Protein AF-A0A378C4B0-F1 (afdb_monomer)

Organism: Klebsiella pneumoniae subsp. ozaenae (NCBI:txid574)

Solvent-accessible surface area (backbone atoms only — not comparable to full-atom values): 3296 Å² total; per-residue (Å²): 135,81,84,81,74,78,75,81,74,72,78,68,85,93,67,64,64,41,73,33,92,90,40,66,36,30,36,88,84,68,50,71,46,77,87,54,76,75,92,82,74,84,83,83,128

Mean predicted aligned error: 9.64 Å

Structure (mmCIF, N/CA/C/O backbone):
data_AF-A0A378C4B0-F1
#
_entry.id   AF-A0A378C4B0-F1
#
loop_
_atom_site.group_PDB
_atom_site.id
_atom_site.type_symbol
_atom_site.label_atom_id
_atom_site.label_alt_id
_atom_site.label_comp_id
_atom_site.label_asym_id
_atom_site.label_entity_id
_atom_site.label_seq_id
_atom_site.pdbx_PDB_ins_code
_atom_site.Cartn_x
_atom_site.Cartn_y
_atom_site.Cartn_z
_atom_site.occupancy
_atom_site.B_iso_or_equiv
_atom_site.auth_seq_id
_atom_site.auth_comp_id
_atom_site.auth_asym_id
_atom_site.auth_atom_id
_atom_site.pdbx_PDB_model_num
ATOM 1 N N . MET A 1 1 ? 25.873 17.992 -20.801 1.00 45.97 1 MET A N 1
ATOM 2 C CA . MET A 1 1 ? 24.633 17.200 -20.654 1.00 45.97 1 MET A CA 1
ATOM 3 C C . MET A 1 1 ? 24.198 17.241 -19.199 1.00 45.97 1 MET A C 1
ATOM 5 O O . MET A 1 1 ? 24.946 16.759 -18.360 1.00 45.97 1 MET A O 1
ATOM 9 N N . SER A 1 2 ? 23.038 17.820 -18.891 1.00 55.00 2 SER A N 1
ATOM 10 C CA . SER A 1 2 ? 22.431 17.704 -17.555 1.00 55.00 2 SER A CA 1
ATOM 11 C C . SER A 1 2 ? 21.738 16.340 -17.427 1.00 55.00 2 SER A C 1
ATOM 13 O O . SER A 1 2 ? 21.136 15.896 -18.409 1.00 55.00 2 SER A O 1
ATOM 15 N N . PRO A 1 3 ? 21.816 15.649 -16.277 1.00 65.06 3 PRO A N 1
ATOM 16 C CA . PRO A 1 3 ? 21.168 14.356 -16.105 1.00 65.06 3 PRO A CA 1
ATOM 17 C C . PRO A 1 3 ? 19.648 14.543 -16.121 1.00 65.06 3 PRO A C 1
ATOM 19 O O . PRO A 1 3 ? 19.098 15.369 -15.393 1.00 65.06 3 PRO A O 1
ATOM 22 N N . VAL A 1 4 ? 18.965 13.785 -16.975 1.00 67.44 4 VAL A N 1
ATOM 23 C CA . VAL A 1 4 ? 17.503 13.740 -17.009 1.00 67.44 4 VAL A CA 1
ATOM 24 C C . VAL A 1 4 ? 17.051 12.962 -15.775 1.00 67.44 4 VAL A C 1
ATOM 26 O O . VAL A 1 4 ? 17.131 11.735 -15.748 1.00 67.44 4 VAL A O 1
ATOM 29 N N . SER A 1 5 ? 16.624 13.663 -14.725 1.00 62.31 5 SER A N 1
ATOM 30 C CA . SER A 1 5 ? 15.973 13.027 -13.577 1.00 62.31 5 SER A CA 1
ATOM 31 C C . SER A 1 5 ? 14.687 12.352 -14.067 1.00 62.31 5 SER A C 1
ATOM 33 O O . SER A 1 5 ? 13.850 13.040 -14.659 1.00 62.31 5 SER A O 1
ATOM 35 N N . PRO A 1 6 ? 14.503 11.032 -13.876 1.00 61.91 6 PRO A N 1
ATOM 36 C CA . PRO A 1 6 ? 13.302 10.363 -14.347 1.00 61.91 6 PRO A CA 1
ATOM 37 C C . PRO A 1 6 ? 12.087 10.983 -13.662 1.00 61.91 6 PRO A C 1
ATOM 39 O O . PRO A 1 6 ? 12.022 11.075 -12.435 1.00 61.91 6 PRO A O 1
ATOM 42 N N . THR A 1 7 ? 11.119 11.417 -14.466 1.00 67.69 7 THR A N 1
ATOM 43 C CA . THR A 1 7 ? 9.816 11.853 -13.971 1.00 67.69 7 THR A CA 1
ATOM 44 C C . THR A 1 7 ? 9.206 10.682 -13.192 1.00 67.69 7 THR A C 1
ATOM 46 O O . THR A 1 7 ? 9.219 9.560 -13.714 1.00 67.69 7 THR A O 1
ATOM 49 N N . PRO A 1 8 ? 8.715 10.881 -11.953 1.00 62.00 8 PRO A N 1
ATOM 50 C CA . PRO A 1 8 ? 8.182 9.785 -11.155 1.00 62.00 8 PRO A CA 1
ATOM 51 C C . PRO A 1 8 ? 7.095 9.059 -11.947 1.00 62.00 8 PRO A C 1
ATOM 53 O O . PRO A 1 8 ? 6.102 9.666 -12.352 1.00 62.00 8 PRO A O 1
ATOM 56 N N . LYS A 1 9 ? 7.294 7.762 -12.211 1.00 65.81 9 LYS A N 1
ATOM 57 C CA . LYS A 1 9 ? 6.253 6.943 -12.832 1.00 65.81 9 LYS A CA 1
ATOM 58 C C . LYS A 1 9 ? 5.054 6.942 -11.888 1.00 65.81 9 LYS A C 1
ATOM 60 O O . LYS A 1 9 ? 5.210 6.692 -10.692 1.00 65.81 9 LYS A O 1
ATOM 65 N N . ARG A 1 10 ? 3.878 7.259 -12.436 1.00 68.50 10 ARG A N 1
ATOM 66 C CA . ARG A 1 10 ? 2.589 7.135 -11.743 1.00 68.50 10 ARG A CA 1
ATOM 67 C C . ARG A 1 10 ? 2.504 5.778 -11.018 1.00 68.50 10 ARG A C 1
ATOM 69 O O . ARG A 1 10 ? 3.085 4.815 -11.529 1.00 68.50 10 ARG A O 1
ATOM 76 N N . PRO A 1 11 ? 1.828 5.694 -9.853 1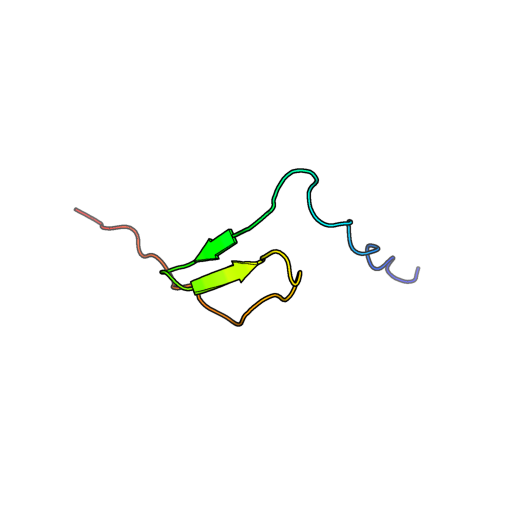.00 69.88 11 PRO A N 1
ATOM 77 C CA . PRO A 1 11 ? 1.626 4.427 -9.152 1.00 69.88 11 PRO A CA 1
ATOM 78 C C . PRO A 1 11 ? 1.135 3.339 -10.112 1.00 69.88 11 PRO A C 1
ATOM 80 O O . PRO A 1 11 ? 0.417 3.649 -11.062 1.00 69.88 11 PRO A O 1
ATOM 83 N N . ALA A 1 12 ? 1.545 2.089 -9.886 1.00 71.31 12 ALA A N 1
ATOM 84 C CA . ALA A 1 12 ? 1.112 0.975 -10.722 1.00 71.31 12 ALA A CA 1
ATOM 85 C C . ALA A 1 12 ? -0.422 0.869 -10.707 1.00 71.31 12 ALA A C 1
ATOM 87 O O . ALA A 1 12 ? -1.029 0.843 -9.634 1.00 71.31 12 ALA A O 1
ATOM 88 N N . ASP A 1 13 ? -1.034 0.819 -11.892 1.00 77.75 13 ASP A N 1
ATOM 89 C CA . ASP A 1 13 ? -2.481 0.653 -12.019 1.00 77.75 13 ASP A CA 1
ATOM 90 C C . ASP A 1 13 ? -2.894 -0.704 -11.406 1.00 77.75 13 ASP A C 1
ATOM 92 O O . ASP A 1 13 ? -2.226 -1.718 -11.614 1.00 77.75 13 ASP A O 1
ATOM 96 N N . GLY A 1 14 ? -3.982 -0.716 -10.627 1.00 82.06 14 GLY A N 1
ATOM 97 C CA . GLY A 1 14 ? -4.546 -1.931 -10.018 1.00 82.06 14 GLY A CA 1
ATOM 98 C C . GLY A 1 14 ? -3.956 -2.356 -8.666 1.00 82.06 14 GLY A C 1
ATOM 99 O O . GLY A 1 14 ? -4.414 -3.347 -8.105 1.00 82.06 14 GLY A O 1
ATOM 100 N N . ILE A 1 15 ? -2.981 -1.626 -8.110 1.00 82.56 15 ILE A N 1
ATOM 101 C CA . ILE A 1 15 ? -2.506 -1.865 -6.738 1.00 82.56 15 ILE A CA 1
ATOM 102 C C . ILE A 1 15 ? -3.204 -0.901 -5.781 1.00 82.56 15 ILE A C 1
ATOM 104 O O . ILE A 1 15 ? -2.904 0.289 -5.750 1.00 82.56 15 ILE A O 1
ATOM 108 N N . GLU A 1 16 ? -4.127 -1.425 -4.982 1.00 84.50 16 GLU A N 1
ATOM 109 C CA . GLU A 1 16 ? -4.910 -0.628 -4.028 1.00 84.50 16 GLU A CA 1
ATOM 110 C C . GLU A 1 16 ? -4.198 -0.450 -2.678 1.00 84.50 16 GLU A C 1
ATOM 112 O O . GLU A 1 16 ? -4.337 0.585 -2.025 1.00 84.50 16 GLU A O 1
ATOM 117 N N . ALA A 1 17 ? -3.421 -1.456 -2.260 1.00 86.19 17 ALA A N 1
ATOM 118 C CA . ALA A 1 17 ? -2.772 -1.510 -0.956 1.00 86.19 17 ALA A CA 1
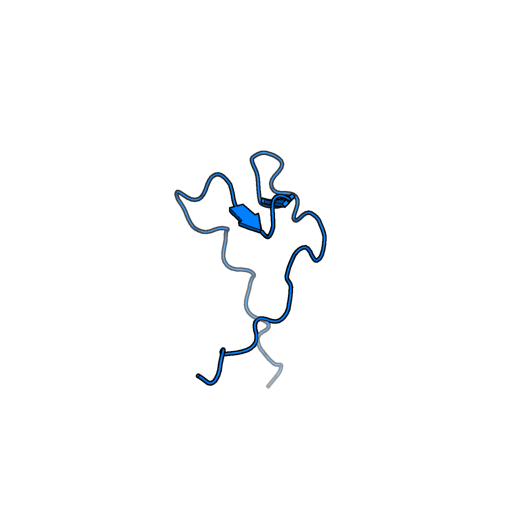ATOM 119 C C . ALA A 1 17 ? -1.525 -2.412 -0.967 1.00 86.19 17 ALA A C 1
ATOM 121 O O . ALA A 1 17 ? -1.471 -3.410 -1.682 1.00 86.19 17 ALA A O 1
ATOM 122 N N . VAL A 1 18 ? -0.532 -2.086 -0.135 1.00 85.06 18 VAL A N 1
ATOM 123 C CA . VAL A 1 18 ? 0.657 -2.914 0.124 1.00 85.06 18 VAL A CA 1
ATOM 124 C C . VAL A 1 18 ? 0.891 -3.001 1.626 1.00 85.06 18 VAL A C 1
ATOM 126 O O . VAL A 1 18 ? 0.978 -1.980 2.310 1.00 85.06 18 VAL A O 1
ATOM 129 N N . MET A 1 19 ? 1.076 -4.221 2.127 1.00 88.31 19 MET A N 1
ATOM 130 C CA . MET A 1 19 ? 1.500 -4.483 3.501 1.00 88.31 19 MET A CA 1
ATOM 131 C C . MET A 1 19 ? 2.939 -4.985 3.550 1.00 88.31 19 MET A C 1
ATOM 133 O O . MET A 1 19 ? 3.361 -5.790 2.723 1.00 88.31 19 MET A O 1
ATOM 137 N N . VAL A 1 20 ? 3.678 -4.558 4.571 1.00 90.12 20 VAL A N 1
ATOM 138 C CA . VAL A 1 20 ? 5.029 -5.043 4.862 1.00 90.12 20 VAL A CA 1
ATOM 139 C C . VAL A 1 20 ? 5.115 -5.326 6.353 1.00 90.12 20 VAL A C 1
ATOM 141 O O . VAL A 1 20 ? 4.878 -4.436 7.163 1.00 90.12 20 VAL A O 1
ATOM 144 N N . ASN A 1 21 ? 5.443 -6.567 6.726 1.00 90.88 21 ASN A N 1
ATOM 145 C CA . ASN A 1 21 ? 5.592 -6.981 8.128 1.00 90.88 21 ASN A CA 1
ATOM 146 C C . ASN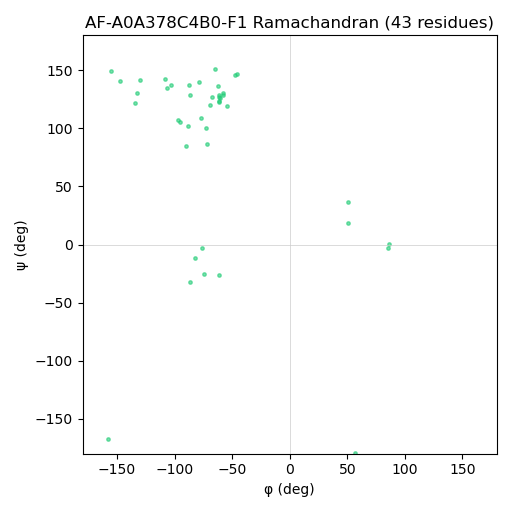 A 1 21 ? 4.393 -6.595 9.029 1.00 90.88 21 ASN A C 1
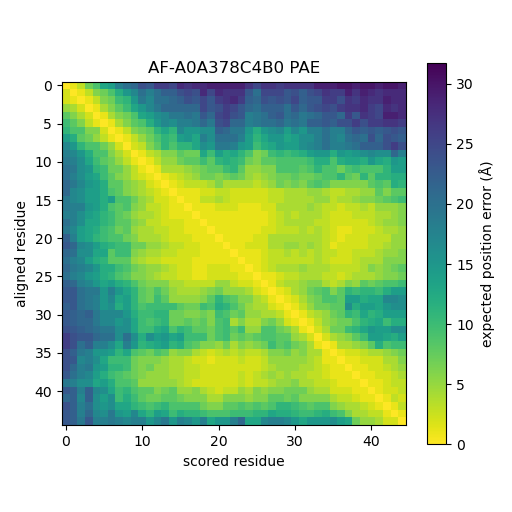ATOM 148 O O . ASN A 1 21 ? 4.579 -6.215 10.181 1.00 90.88 21 ASN A O 1
ATOM 152 N N . GLY A 1 22 ? 3.165 -6.664 8.500 1.00 88.38 22 GLY A N 1
ATOM 153 C CA . GLY A 1 22 ? 1.937 -6.307 9.227 1.00 88.38 22 GLY A CA 1
ATOM 154 C C . GLY A 1 22 ? 1.568 -4.817 9.208 1.00 88.38 22 GLY A C 1
ATOM 155 O O . GLY A 1 22 ? 0.506 -4.461 9.707 1.00 88.38 22 GLY A O 1
ATOM 156 N N . VAL A 1 23 ? 2.392 -3.950 8.609 1.00 87.19 23 VAL A N 1
ATOM 157 C CA . VAL A 1 23 ? 2.159 -2.498 8.514 1.00 87.19 23 VAL A CA 1
ATOM 158 C C . VAL A 1 23 ? 1.685 -2.114 7.109 1.00 87.19 23 VAL A C 1
ATOM 160 O O . VAL A 1 23 ? 2.241 -2.585 6.115 1.00 87.19 23 VAL A O 1
ATOM 163 N N . MET A 1 24 ? 0.681 -1.233 7.019 1.00 85.44 24 MET A N 1
A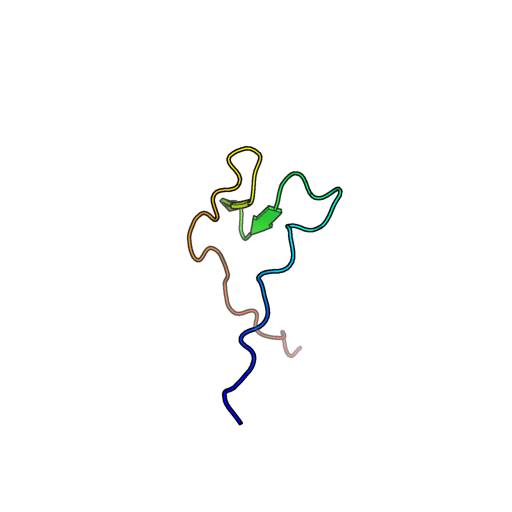TOM 164 C CA . MET A 1 24 ? 0.136 -0.699 5.760 1.00 85.44 24 MET A CA 1
ATOM 165 C C . MET A 1 24 ? 1.093 0.286 5.079 1.00 85.44 24 MET A C 1
ATOM 167 O O . MET A 1 24 ? 0.999 1.494 5.267 1.00 85.44 24 MET A O 1
ATOM 171 N N . SER A 1 25 ? 2.015 -0.225 4.267 1.00 82.44 25 SER A N 1
ATOM 172 C CA . SER A 1 25 ? 3.0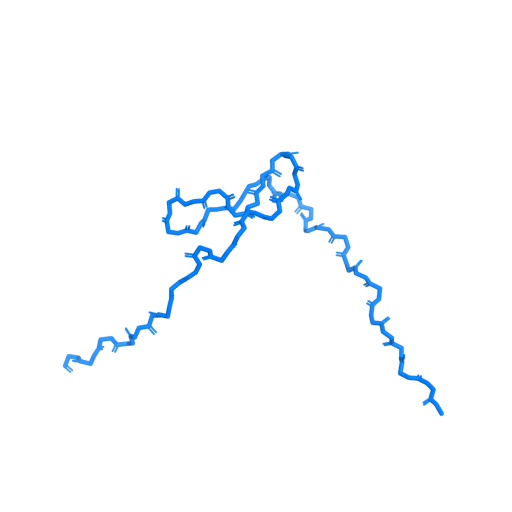67 0.563 3.617 1.00 82.44 25 SER A CA 1
ATOM 173 C C . SER A 1 25 ? 2.566 1.416 2.445 1.00 82.44 25 SER A C 1
ATOM 175 O O . SER A 1 25 ? 3.180 2.437 2.153 1.00 82.44 25 SER A O 1
ATOM 177 N N . TYR A 1 26 ? 1.463 1.034 1.801 1.00 81.69 26 TYR A N 1
ATOM 178 C CA . TYR A 1 26 ? 0.751 1.817 0.785 1.00 81.69 26 TYR A CA 1
ATOM 179 C C . TYR A 1 26 ? -0.742 1.508 0.894 1.00 81.69 26 TYR A C 1
ATOM 181 O O . TYR A 1 26 ? -1.098 0.354 1.121 1.00 81.69 26 TYR A O 1
ATOM 189 N N . GLY A 1 27 ? -1.616 2.495 0.735 1.00 83.19 27 GLY A N 1
ATOM 190 C CA . GLY A 1 27 ? -3.060 2.299 0.847 1.00 83.19 27 GLY A CA 1
ATOM 1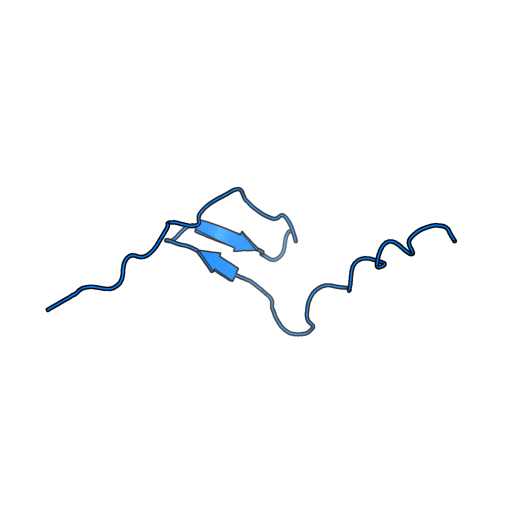91 C C . GLY A 1 27 ? -3.856 3.380 0.126 1.00 83.19 27 GLY A C 1
ATOM 192 O O . GLY A 1 27 ? -3.308 4.170 -0.642 1.00 83.19 27 GLY A O 1
ATOM 193 N N . SER A 1 28 ? -5.157 3.430 0.400 1.00 75.25 28 SER A N 1
ATOM 194 C CA . SER A 1 28 ? -6.118 4.343 -0.234 1.00 75.25 28 SER A CA 1
ATOM 195 C C . SER A 1 28 ? -5.825 5.828 0.005 1.00 75.25 28 SER A C 1
ATOM 197 O O . SER A 1 28 ? -6.145 6.659 -0.844 1.00 75.25 28 SER A O 1
ATOM 199 N N . ASP A 1 29 ? -5.149 6.171 1.104 1.00 75.62 29 ASP A N 1
ATOM 200 C CA . ASP A 1 29 ? -4.649 7.524 1.374 1.00 75.62 29 ASP A CA 1
ATOM 201 C C . ASP A 1 29 ? -3.389 7.880 0.556 1.00 75.62 29 ASP A C 1
ATOM 203 O O . ASP A 1 29 ? -2.893 9.008 0.630 1.00 75.62 29 ASP A O 1
ATOM 207 N N . LYS A 1 30 ? -2.876 6.918 -0.229 1.00 64.94 30 LYS A N 1
ATOM 208 C CA . LYS A 1 30 ? -1.646 6.955 -1.033 1.00 64.94 30 LYS A CA 1
ATOM 209 C C . LYS A 1 30 ? -0.415 7.408 -0.246 1.00 64.94 30 LYS A C 1
ATOM 211 O O . LYS A 1 30 ? 0.591 7.787 -0.851 1.00 64.94 30 LYS A O 1
ATOM 216 N N . LYS A 1 31 ? -0.459 7.364 1.089 1.00 67.19 31 LYS A N 1
ATOM 217 C CA . LYS A 1 31 ? 0.681 7.713 1.929 1.00 67.19 31 LYS A CA 1
ATOM 218 C C . LYS A 1 31 ? 1.549 6.486 2.110 1.00 67.19 31 LYS A C 1
ATOM 220 O O . LYS A 1 31 ? 1.094 5.415 2.498 1.00 67.19 31 LYS A O 1
ATOM 225 N N .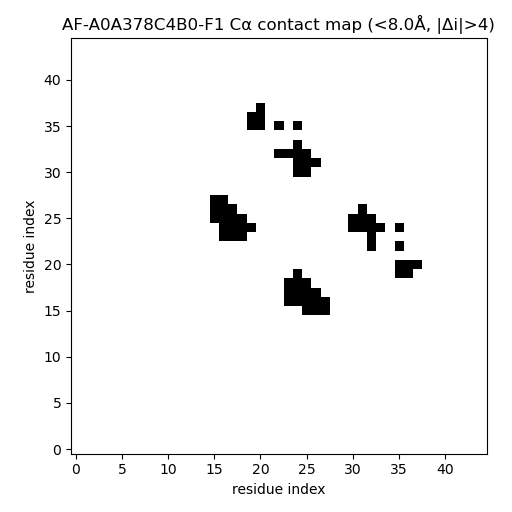 ILE A 1 32 ? 2.836 6.665 1.843 1.00 67.44 32 ILE A N 1
ATOM 226 C CA . ILE A 1 32 ? 3.828 5.650 2.164 1.00 67.44 32 ILE A CA 1
ATOM 227 C C . ILE A 1 32 ? 4.090 5.739 3.666 1.00 67.44 32 ILE A C 1
ATOM 229 O O . ILE A 1 32 ? 4.685 6.715 4.129 1.00 67.44 32 ILE A O 1
ATOM 233 N N . THR A 1 33 ? 3.634 4.753 4.441 1.00 65.38 33 THR A N 1
ATOM 234 C CA . THR A 1 33 ? 3.878 4.745 5.889 1.00 65.38 33 THR A CA 1
ATOM 235 C C . THR A 1 33 ? 5.214 4.052 6.195 1.00 65.38 33 THR A C 1
ATOM 237 O O . THR A 1 33 ? 5.338 2.833 6.156 1.00 65.38 33 THR A O 1
ATOM 240 N N . GLY A 1 34 ? 6.251 4.855 6.467 1.00 65.31 34 GLY A N 1
ATOM 241 C CA . GLY A 1 34 ? 7.499 4.449 7.134 1.00 65.31 34 GLY A CA 1
ATOM 242 C C . GLY A 1 34 ? 8.333 3.299 6.526 1.00 65.31 34 GLY A C 1
ATOM 243 O O . GLY A 1 34 ? 8.029 2.710 5.493 1.00 65.31 34 GLY A O 1
ATOM 244 N N . ARG A 1 35 ? 9.456 2.974 7.188 1.00 77.75 35 ARG A N 1
ATOM 245 C CA . ARG A 1 35 ? 10.307 1.813 6.862 1.00 77.75 35 ARG A CA 1
ATOM 246 C C . ARG A 1 35 ? 9.840 0.588 7.651 1.00 77.75 35 ARG A C 1
ATOM 248 O O . ARG A 1 35 ? 10.383 0.295 8.708 1.00 77.75 35 ARG A O 1
ATOM 255 N N . ALA A 1 36 ? 8.854 -0.133 7.129 1.00 86.44 36 ALA A N 1
ATOM 256 C CA . ALA A 1 36 ? 8.399 -1.393 7.725 1.00 86.44 36 ALA A CA 1
ATOM 257 C C . ALA A 1 36 ? 9.263 -2.606 7.330 1.00 86.44 36 ALA A C 1
ATOM 259 O O . ALA A 1 36 ? 9.121 -3.680 7.907 1.00 86.44 36 ALA A O 1
ATOM 260 N N . GLY A 1 37 ? 10.152 -2.462 6.341 1.00 89.62 37 GLY A N 1
ATOM 261 C CA . GLY A 1 37 ? 10.994 -3.548 5.839 1.00 89.62 37 GLY A CA 1
ATOM 262 C C . GLY A 1 37 ? 12.003 -4.072 6.866 1.00 89.62 37 GLY A C 1
ATOM 263 O O . GLY A 1 37 ? 12.501 -3.334 7.713 1.00 89.62 37 GLY A O 1
ATOM 264 N N . ARG A 1 38 ? 12.349 -5.357 6.745 1.00 92.44 38 ARG A N 1
ATOM 265 C CA . ARG A 1 38 ? 13.415 -6.009 7.516 1.00 92.44 38 ARG A CA 1
ATOM 266 C C . ARG A 1 38 ? 14.332 -6.761 6.561 1.00 92.44 38 ARG A C 1
ATOM 268 O O . ARG A 1 38 ? 13.847 -7.388 5.622 1.00 92.44 38 ARG A O 1
ATOM 275 N N . PHE A 1 39 ? 15.637 -6.741 6.822 1.00 93.25 39 PHE A N 1
ATOM 276 C CA . PHE A 1 39 ? 16.575 -7.593 6.096 1.00 93.25 39 PHE A CA 1
ATOM 277 C C . PHE A 1 39 ? 16.239 -9.064 6.338 1.00 93.25 39 PHE A C 1
ATOM 279 O O . PHE A 1 39 ? 16.195 -9.528 7.478 1.00 93.25 39 PHE A O 1
ATOM 286 N N . LEU A 1 40 ? 16.008 -9.797 5.254 1.00 92.62 40 LEU A N 1
ATOM 287 C CA . LEU A 1 40 ? 15.895 -11.245 5.298 1.00 92.62 40 LEU A CA 1
ATOM 288 C C . LEU A 1 40 ? 17.296 -11.839 5.149 1.00 92.62 40 LEU A C 1
ATOM 290 O O . LEU A 1 40 ? 18.086 -11.387 4.321 1.00 92.62 40 LEU A O 1
ATOM 294 N N . ARG A 1 41 ? 17.605 -12.860 5.946 1.00 94.69 41 ARG A N 1
ATOM 295 C CA . ARG A 1 41 ? 18.806 -13.679 5.767 1.00 94.69 41 ARG A CA 1
ATOM 296 C C . ARG A 1 41 ? 18.375 -15.026 5.218 1.00 94.69 41 ARG A C 1
ATOM 298 O O . ARG A 1 41 ? 17.410 -15.607 5.709 1.00 94.69 41 ARG A O 1
ATOM 305 N N . ARG A 1 42 ? 19.092 -15.517 4.207 1.00 95.00 42 ARG A N 1
ATOM 306 C CA . ARG A 1 42 ? 18.916 -16.891 3.736 1.00 95.00 42 ARG A CA 1
ATOM 307 C C . ARG A 1 42 ? 19.264 -17.827 4.891 1.00 95.00 42 ARG A C 1
ATOM 309 O O . ARG A 1 42 ? 20.339 -17.696 5.476 1.00 95.00 42 ARG A O 1
ATOM 316 N N . ARG A 1 43 ? 18.349 -18.736 5.220 1.00 91.12 43 ARG A N 1
ATOM 317 C CA . ARG A 1 43 ? 18.644 -19.838 6.128 1.00 91.12 43 ARG A CA 1
ATOM 318 C C . ARG A 1 43 ? 19.599 -20.780 5.393 1.00 91.12 43 ARG A C 1
ATOM 320 O O . ARG A 1 43 ? 19.296 -21.195 4.279 1.00 91.12 43 ARG A O 1
ATOM 327 N N . MET A 1 44 ? 20.781 -20.981 5.962 1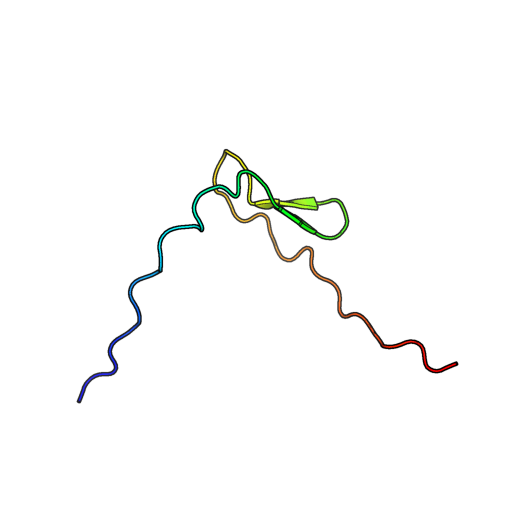.00 84.50 44 MET A N 1
ATOM 328 C CA . MET A 1 44 ? 21.712 -22.006 5.507 1.00 84.50 44 MET A CA 1
ATOM 329 C C . MET A 1 44 ? 21.430 -23.203 6.406 1.00 84.50 44 MET A C 1
ATOM 331 O O . MET A 1 44 ? 21.708 -23.128 7.604 1.00 84.50 44 MET A O 1
ATOM 335 N N . ASP A 1 45 ? 20.757 -24.199 5.846 1.00 77.12 45 ASP A N 1
ATOM 336 C CA . ASP A 1 45 ? 20.582 -25.510 6.465 1.00 77.12 45 ASP A CA 1
ATOM 337 C C . ASP A 1 45 ? 21.803 -26.380 6.151 1.00 77.12 45 ASP A C 1
ATOM 339 O O . ASP A 1 45 ? 22.334 -26.242 5.020 1.00 77.12 45 ASP A O 1
#

pLDDT: mean 77.65, std 11.87, range [45.97, 95.0]

Sequence (45 aa):
MSPVSPTPKRPADGIEAVMVNGVMSYGSDKKITGRAGRFLRRRMD

Secondary structure (DSSP, 8-state):
----PPPPP-PPTT---EEETTEEEE-TT----------------

Foldseek 3Di:
DDDDDDDDDDPDPPDAWDDACNDTQAHVVRDRPDDSDDDDDDDDD

Radius of gyration: 15.82 Å; Cα contacts (8 Å, |Δi|>4): 33; chains: 1; bounding box: 31×43×30 Å